Protein AF-T0Z1I3-F1 (afdb_monomer)

Solvent-accessible surface area (backbone atoms only — not comparable to full-atom values): 3422 Å² total; per-residue (Å²): 127,76,45,62,51,28,59,55,23,48,54,53,32,72,70,39,84,48,74,66,47,38,53,53,20,51,52,42,33,52,55,24,47,51,50,40,52,51,56,49,55,56,48,50,55,55,53,48,55,56,52,52,57,55,54,60,66,67,71,73,78,124

Secondary structure (DSSP, 8-state):
-GGGHHHHHHHHHHT--SHHHHHHHHHHHHHHHHHHHHHHHHHHHHHHHHHHHHHHHHSS--

Sequence (62 aa):
MHGIVLVGAMVALGNAHTPLEKTIGFL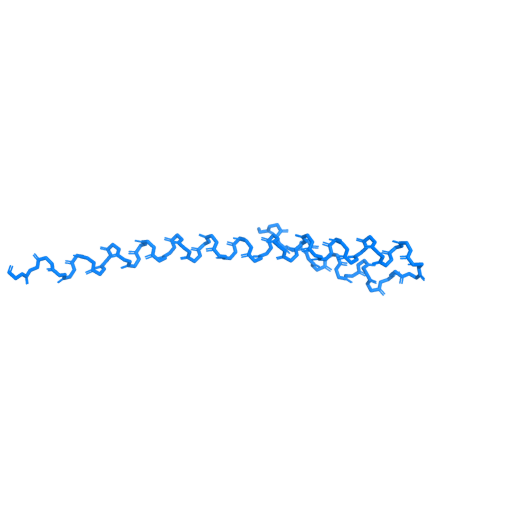GVLLASGNVVGGYVSTERMLEMFKSSQDKRKGGKA

Mean predicted aligned error: 8.53 Å

Radius of gyration: 19.64 Å; Cα contacts (8 Å, |Δi|>4): 29; chains: 1; bounding box: 44×13×52 Å

Structure (mmCIF, N/CA/C/O backbone):
data_AF-T0Z1I3-F1
#
_entry.id   AF-T0Z1I3-F1
#
loop_
_atom_site.group_PDB
_atom_site.id
_atom_site.type_symbol
_atom_site.label_atom_id
_atom_site.label_alt_id
_atom_site.label_comp_id
_atom_site.label_asym_id
_atom_site.label_entity_id
_atom_site.label_seq_id
_atom_site.pdbx_PDB_ins_code
_atom_site.Cartn_x
_atom_site.Cartn_y
_atom_site.Cartn_z
_atom_site.occupancy
_atom_site.B_iso_or_equiv
_atom_site.auth_seq_id
_atom_site.auth_comp_id
_atom_site.auth_asym_id
_atom_site.auth_atom_id
_atom_site.pdbx_PDB_model_num
ATOM 1 N N . MET A 1 1 ? 3.820 3.431 11.093 1.00 67.38 1 MET A N 1
ATOM 2 C CA . MET A 1 1 ? 2.942 2.689 10.161 1.00 67.38 1 MET A CA 1
ATOM 3 C C . MET A 1 1 ? 3.782 2.199 8.994 1.00 67.38 1 MET A C 1
ATOM 5 O O . MET A 1 1 ? 4.334 3.027 8.286 1.00 67.38 1 MET A O 1
ATOM 9 N N . HIS A 1 2 ? 3.915 0.886 8.805 1.00 80.69 2 HIS A N 1
ATOM 10 C CA . HIS A 1 2 ? 4.743 0.317 7.727 1.00 80.69 2 HIS A CA 1
ATOM 11 C C . HIS A 1 2 ? 4.028 0.282 6.362 1.00 80.69 2 HIS A C 1
ATOM 13 O O . HIS A 1 2 ? 4.663 0.058 5.337 1.00 80.69 2 HIS A O 1
ATOM 19 N N . GLY A 1 3 ? 2.730 0.609 6.327 1.00 81.88 3 GLY A N 1
ATOM 20 C CA . GLY A 1 3 ? 1.927 0.692 5.103 1.00 81.88 3 GLY A CA 1
ATOM 21 C C . GLY A 1 3 ? 2.395 1.739 4.081 1.00 81.88 3 GLY A C 1
ATOM 22 O O . GLY A 1 3 ? 1.986 1.685 2.925 1.00 81.88 3 GLY A O 1
ATOM 23 N N . ILE A 1 4 ? 3.305 2.645 4.463 1.00 89.69 4 ILE A N 1
ATOM 24 C CA . ILE A 1 4 ? 3.966 3.579 3.536 1.00 89.69 4 ILE A CA 1
ATOM 25 C C . ILE A 1 4 ? 4.717 2.855 2.404 1.00 89.69 4 ILE A C 1
ATOM 27 O O . ILE A 1 4 ? 4.919 3.424 1.333 1.00 89.69 4 ILE A O 1
ATOM 31 N N . VAL A 1 5 ? 5.057 1.573 2.597 1.00 90.94 5 VAL A N 1
ATOM 32 C CA .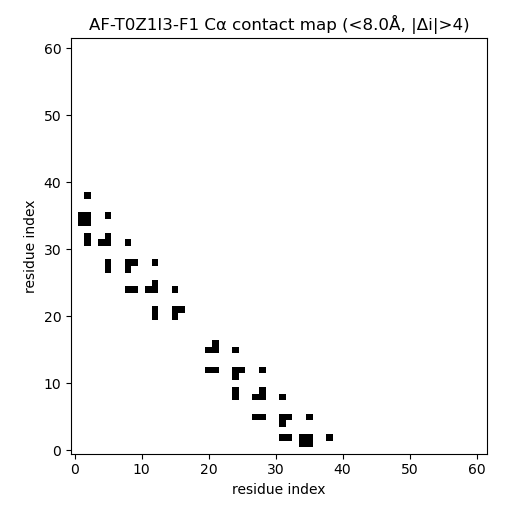 VAL A 1 5 ? 5.682 0.722 1.576 1.00 90.94 5 VAL A CA 1
ATOM 33 C C . VAL A 1 5 ? 4.846 0.613 0.289 1.00 90.94 5 VAL A C 1
ATOM 35 O O . VAL A 1 5 ? 5.412 0.417 -0.783 1.00 90.94 5 VAL A O 1
ATOM 38 N N . LEU A 1 6 ? 3.521 0.822 0.358 1.00 91.62 6 LEU A N 1
ATOM 39 C CA . LEU A 1 6 ? 2.638 0.859 -0.814 1.00 91.62 6 LEU A CA 1
ATOM 40 C C . LEU A 1 6 ? 2.999 1.990 -1.781 1.00 91.62 6 LEU A C 1
ATOM 42 O O . LEU A 1 6 ? 3.017 1.778 -2.991 1.00 91.62 6 LEU A O 1
ATOM 46 N N . VAL A 1 7 ? 3.334 3.169 -1.254 1.00 92.38 7 VAL A N 1
ATOM 47 C CA . VAL A 1 7 ? 3.730 4.322 -2.074 1.00 92.38 7 VAL A CA 1
ATOM 48 C C . VAL A 1 7 ? 5.043 4.021 -2.794 1.00 92.38 7 VAL A C 1
ATOM 50 O O . VAL A 1 7 ? 5.149 4.244 -3.997 1.00 92.38 7 VAL A O 1
ATOM 53 N N . GLY A 1 8 ? 6.014 3.432 -2.090 1.00 91.06 8 GLY A N 1
ATOM 54 C CA . GLY A 1 8 ? 7.276 2.994 -2.692 1.00 91.06 8 GLY A CA 1
ATOM 55 C C . GLY A 1 8 ? 7.074 1.950 -3.795 1.00 91.06 8 GLY A C 1
ATOM 56 O O . GLY A 1 8 ? 7.667 2.066 -4.865 1.00 91.06 8 GLY A O 1
ATOM 57 N N . ALA A 1 9 ? 6.185 0.977 -3.578 1.00 91.44 9 ALA A N 1
ATOM 58 C CA . ALA A 1 9 ? 5.855 -0.041 -4.575 1.00 91.44 9 ALA A CA 1
ATOM 59 C C . ALA A 1 9 ? 5.162 0.550 -5.818 1.00 91.44 9 ALA A C 1
ATOM 61 O O . ALA A 1 9 ? 5.481 0.158 -6.939 1.00 91.44 9 ALA A O 1
ATOM 62 N N . MET A 1 10 ? 4.261 1.523 -5.641 1.00 91.50 10 MET A N 1
ATOM 63 C CA . MET A 1 10 ? 3.624 2.245 -6.751 1.00 91.50 10 MET A CA 1
ATOM 64 C C . MET A 1 10 ? 4.639 3.028 -7.585 1.00 91.50 10 MET A C 1
ATOM 66 O O . MET A 1 10 ? 4.595 2.969 -8.813 1.00 91.50 10 MET A O 1
ATOM 70 N N . VAL A 1 11 ? 5.573 3.726 -6.933 1.00 92.56 11 VAL A N 1
ATOM 71 C CA . VAL A 1 11 ? 6.645 4.455 -7.625 1.00 92.56 11 VAL A CA 1
ATOM 72 C C . VAL A 1 11 ? 7.557 3.485 -8.379 1.00 92.56 11 VAL A C 1
ATOM 74 O O . VAL A 1 11 ? 7.869 3.729 -9.542 1.00 92.56 11 VAL A O 1
ATOM 77 N N . ALA A 1 12 ? 7.941 2.361 -7.768 1.00 89.31 12 ALA A N 1
ATOM 78 C CA . ALA A 1 12 ? 8.765 1.343 -8.419 1.00 89.31 12 ALA A CA 1
ATOM 79 C C . ALA A 1 12 ? 8.070 0.724 -9.645 1.00 89.31 12 ALA A C 1
ATOM 81 O O . ALA A 1 12 ? 8.686 0.590 -10.698 1.00 89.31 12 ALA A O 1
ATOM 82 N N . LEU A 1 13 ? 6.773 0.411 -9.545 1.00 90.38 13 LEU A N 1
ATOM 83 C CA . LEU A 1 13 ? 5.986 -0.111 -10.665 1.00 90.38 13 LEU A CA 1
ATOM 84 C C . LEU A 1 13 ? 5.792 0.930 -11.782 1.00 90.38 13 LEU A C 1
ATOM 86 O O . LEU A 1 13 ? 5.798 0.571 -12.957 1.00 90.38 13 LEU A O 1
ATOM 90 N N . GLY A 1 14 ? 5.643 2.212 -11.439 1.00 89.62 14 GLY A N 1
ATOM 91 C CA . GLY A 1 14 ? 5.533 3.303 -12.414 1.00 89.62 14 GLY A CA 1
ATOM 92 C C . GLY A 1 14 ? 6.812 3.543 -13.224 1.00 89.62 14 GLY A C 1
ATOM 93 O O . GLY A 1 14 ? 6.733 4.004 -14.357 1.00 89.62 14 GLY A O 1
ATOM 94 N N . ASN A 1 15 ? 7.971 3.183 -12.667 1.00 89.75 15 ASN A N 1
ATOM 95 C CA . ASN A 1 15 ? 9.272 3.255 -13.337 1.00 89.75 15 ASN A CA 1
ATOM 96 C C . ASN A 1 15 ? 9.695 1.915 -13.979 1.00 89.75 15 ASN A C 1
ATOM 98 O O . ASN A 1 15 ? 10.819 1.798 -14.460 1.00 89.75 15 ASN A O 1
ATOM 102 N N . ALA A 1 16 ? 8.829 0.894 -13.981 1.00 89.38 16 ALA A N 1
ATOM 103 C CA . ALA A 1 16 ? 9.140 -0.412 -14.558 1.00 89.38 16 ALA A CA 1
ATOM 104 C C . ALA A 1 16 ? 9.027 -0.379 -16.091 1.00 89.38 16 ALA A C 1
ATOM 106 O O . ALA A 1 16 ? 7.946 -0.141 -16.642 1.00 89.38 16 ALA A O 1
ATOM 107 N N . HIS A 1 17 ? 10.127 -0.681 -16.782 1.00 86.75 17 HIS A N 1
ATOM 108 C CA . HIS A 1 17 ? 10.191 -0.680 -18.246 1.00 86.75 17 HIS A CA 1
ATOM 109 C C . HIS A 1 17 ? 10.174 -2.091 -18.837 1.00 86.75 17 HIS A C 1
ATOM 111 O O . HIS A 1 17 ? 9.697 -2.279 -19.959 1.00 86.75 17 HIS A O 1
ATOM 117 N N . THR A 1 18 ? 10.638 -3.097 -18.090 1.00 92.50 18 THR A N 1
ATOM 118 C CA . THR A 1 18 ? 10.657 -4.489 -18.559 1.00 92.50 18 THR A CA 1
ATOM 119 C C . THR A 1 18 ? 9.443 -5.292 -18.063 1.00 92.50 18 THR A C 1
ATOM 121 O O . THR A 1 18 ? 8.880 -4.990 -17.007 1.00 92.50 18 THR A O 1
ATOM 124 N N . PRO A 1 19 ? 9.011 -6.355 -18.778 1.00 90.00 19 PRO A N 1
ATOM 125 C CA . PRO A 1 19 ? 7.890 -7.202 -18.342 1.00 90.00 19 PRO A CA 1
ATOM 126 C C . PRO A 1 19 ? 8.138 -7.863 -16.979 1.00 90.00 19 PRO A C 1
ATOM 128 O O . PRO A 1 19 ? 7.211 -8.071 -16.191 1.00 90.00 19 PRO A O 1
ATOM 131 N N . LEU A 1 20 ? 9.403 -8.175 -16.695 1.00 91.00 20 LEU A N 1
ATOM 132 C CA . LEU A 1 20 ? 9.839 -8.810 -15.458 1.00 91.00 20 LEU A CA 1
ATOM 133 C C . LEU A 1 20 ? 9.751 -7.826 -14.280 1.00 91.00 20 LEU A C 1
ATOM 135 O O . LEU A 1 20 ? 9.138 -8.151 -13.265 1.00 91.00 20 LEU A O 1
ATOM 139 N N . GLU A 1 21 ? 10.239 -6.592 -14.447 1.00 91.19 21 GLU A N 1
ATOM 140 C CA . GLU A 1 21 ? 10.059 -5.510 -13.463 1.00 91.19 21 GLU A CA 1
ATOM 141 C C . GLU A 1 21 ? 8.582 -5.215 -13.201 1.00 91.19 21 GLU A C 1
ATOM 143 O O . GLU A 1 21 ? 8.177 -5.050 -12.053 1.00 91.19 21 GLU A O 1
ATOM 148 N N . LYS A 1 22 ? 7.754 -5.199 -14.252 1.00 91.44 22 LYS A N 1
ATOM 149 C CA . LYS A 1 22 ? 6.315 -4.933 -14.134 1.00 91.44 22 LYS A CA 1
ATOM 150 C C . LYS A 1 22 ? 5.603 -6.004 -13.312 1.00 91.44 22 LYS A C 1
ATOM 152 O O . LYS A 1 22 ? 4.743 -5.687 -12.496 1.00 91.44 22 LYS A O 1
ATOM 157 N N . THR A 1 23 ? 5.991 -7.265 -13.493 1.00 94.12 23 THR A N 1
ATOM 158 C CA . THR A 1 23 ? 5.429 -8.400 -12.747 1.00 94.12 23 THR A CA 1
ATOM 159 C C . THR A 1 23 ? 5.824 -8.338 -11.271 1.00 94.12 23 THR A C 1
ATOM 161 O O . THR A 1 23 ? 4.973 -8.494 -10.395 1.00 94.12 23 THR A O 1
ATOM 164 N N . ILE A 1 24 ? 7.095 -8.044 -10.981 1.00 92.56 24 ILE A N 1
ATOM 165 C CA . ILE A 1 24 ? 7.587 -7.895 -9.604 1.00 92.56 24 ILE A CA 1
ATOM 166 C C . ILE A 1 24 ? 6.953 -6.676 -8.929 1.00 92.56 24 ILE A C 1
ATOM 168 O O . ILE A 1 24 ? 6.482 -6.781 -7.799 1.00 92.56 24 ILE A O 1
ATOM 172 N N . GLY A 1 25 ? 6.887 -5.533 -9.615 1.00 92.00 25 GLY A N 1
ATOM 173 C CA . GLY A 1 25 ? 6.253 -4.324 -9.095 1.00 92.00 25 GLY A CA 1
ATOM 174 C C . GLY A 1 25 ? 4.759 -4.524 -8.837 1.00 92.00 25 GLY A C 1
ATOM 175 O O . GLY A 1 25 ? 4.257 -4.094 -7.801 1.00 92.00 25 GLY A O 1
ATOM 176 N N . PHE A 1 26 ? 4.055 -5.248 -9.713 1.00 92.69 26 PHE A N 1
ATOM 177 C CA . PHE A 1 26 ? 2.653 -5.608 -9.506 1.00 92.69 26 PHE A CA 1
ATOM 178 C C . PHE A 1 26 ? 2.471 -6.474 -8.255 1.00 92.69 26 PHE A C 1
ATOM 180 O O . PHE A 1 26 ? 1.616 -6.178 -7.419 1.00 92.69 26 PHE A O 1
ATOM 187 N N . LEU A 1 27 ? 3.315 -7.495 -8.079 1.00 95.06 27 LEU A N 1
ATOM 188 C CA . LEU A 1 27 ? 3.290 -8.338 -6.885 1.00 95.06 27 LEU A CA 1
ATOM 189 C C . LEU A 1 27 ? 3.629 -7.535 -5.617 1.00 95.06 27 LEU A C 1
ATOM 191 O O . LEU A 1 27 ? 2.992 -7.713 -4.581 1.00 95.06 27 LEU A O 1
ATOM 195 N N . GLY A 1 28 ? 4.579 -6.603 -5.711 1.00 93.94 28 GLY A N 1
ATOM 196 C CA . GLY A 1 28 ? 4.945 -5.689 -4.631 1.00 93.94 28 GLY A CA 1
ATOM 197 C C . GLY A 1 28 ? 3.790 -4.784 -4.202 1.00 93.94 28 GLY A C 1
ATOM 198 O O . GLY A 1 28 ? 3.517 -4.665 -3.009 1.00 93.94 28 GLY A O 1
ATOM 199 N N . VAL A 1 29 ? 3.062 -4.197 -5.157 1.00 93.94 29 VAL A N 1
ATOM 200 C CA . VAL A 1 29 ? 1.869 -3.379 -4.880 1.00 93.94 29 VAL A CA 1
ATOM 201 C C . VAL A 1 29 ? 0.755 -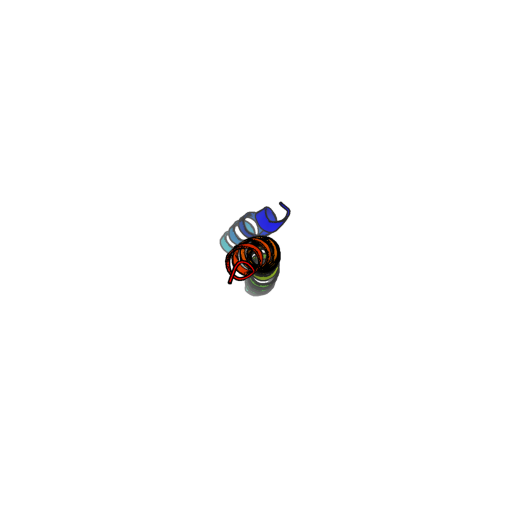4.225 -4.261 1.00 93.94 29 VAL A C 1
ATOM 203 O O . VAL A 1 29 ? 0.137 -3.792 -3.288 1.00 93.94 29 VAL A O 1
ATOM 206 N N . LEU A 1 30 ? 0.533 -5.446 -4.758 1.00 94.81 30 LEU A N 1
ATOM 207 C CA . LEU A 1 30 ? -0.430 -6.388 -4.176 1.00 94.81 30 LEU A CA 1
ATOM 208 C C . LEU A 1 30 ? -0.122 -6.673 -2.703 1.00 94.81 30 LEU A C 1
ATOM 210 O O . LEU A 1 30 ? -0.980 -6.464 -1.844 1.00 94.81 30 LEU A O 1
ATOM 214 N N . LEU A 1 31 ? 1.108 -7.085 -2.393 1.00 93.88 31 LEU A N 1
ATOM 215 C CA . LEU A 1 31 ? 1.524 -7.386 -1.021 1.00 93.88 31 LEU A CA 1
ATOM 216 C C . LEU A 1 31 ? 1.458 -6.149 -0.114 1.00 93.88 31 LEU A C 1
ATOM 218 O O . LEU A 1 31 ? 0.991 -6.230 1.024 1.00 93.88 31 LEU A O 1
ATOM 222 N N . ALA A 1 32 ? 1.870 -4.988 -0.626 1.00 93.75 32 ALA A N 1
ATOM 223 C CA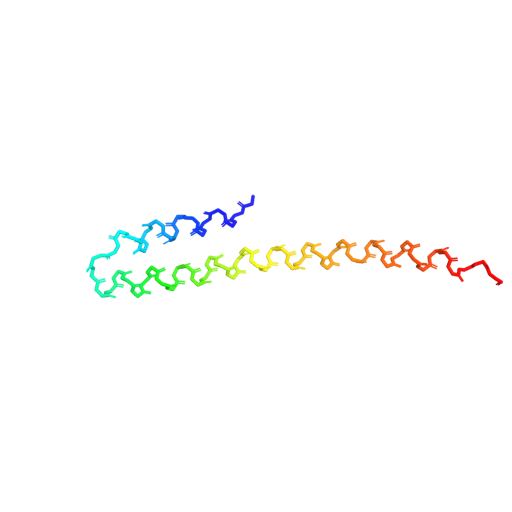 . ALA A 1 32 ? 1.809 -3.736 0.114 1.00 93.75 32 ALA A CA 1
ATOM 224 C C . ALA A 1 32 ? 0.364 -3.297 0.407 1.00 93.75 32 ALA A C 1
ATOM 226 O O . ALA A 1 32 ? 0.075 -2.836 1.512 1.00 93.75 32 ALA A O 1
ATOM 227 N N . SER A 1 33 ? -0.560 -3.489 -0.541 1.00 93.75 33 SER A N 1
ATOM 228 C CA . SER A 1 33 ? -1.982 -3.184 -0.341 1.00 93.75 33 SER A CA 1
ATOM 229 C C . SER A 1 33 ? -2.587 -4.054 0.761 1.00 93.75 33 SER A C 1
ATOM 231 O O . SER A 1 33 ? -3.271 -3.539 1.645 1.00 93.75 33 SER A O 1
ATOM 233 N N . GLY A 1 34 ? -2.240 -5.346 0.787 1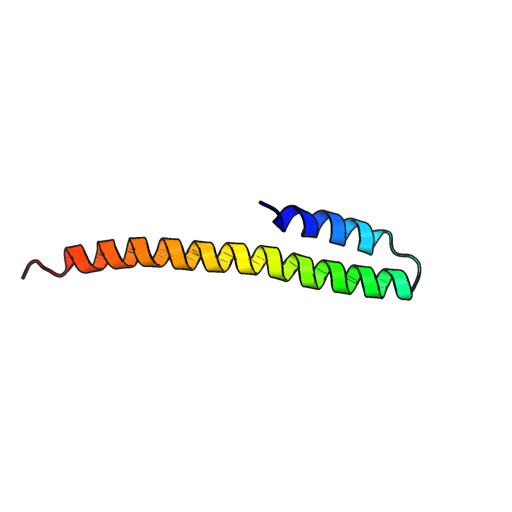.00 93.06 34 GLY A N 1
ATOM 234 C CA . GLY A 1 34 ? -2.646 -6.269 1.844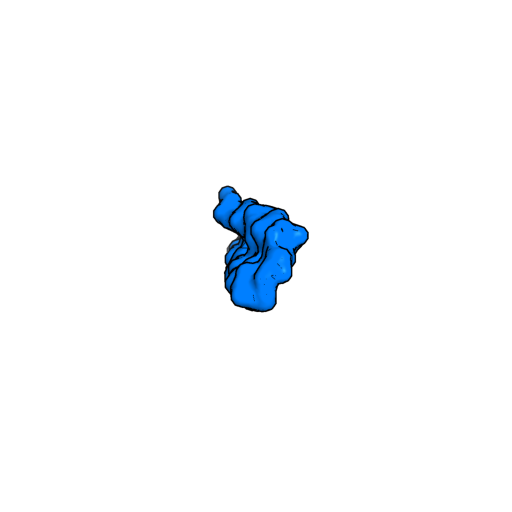 1.00 93.06 34 GLY A CA 1
ATOM 235 C C . GLY A 1 34 ? -2.173 -5.823 3.228 1.00 93.06 34 GLY A C 1
ATOM 236 O O . GLY A 1 34 ? -2.932 -5.904 4.191 1.00 93.06 34 GLY A O 1
ATOM 237 N N . ASN A 1 35 ? -0.957 -5.279 3.333 1.00 91.81 35 ASN A N 1
ATOM 238 C CA . ASN A 1 35 ? -0.434 -4.746 4.592 1.00 91.81 35 ASN A CA 1
ATOM 239 C C . ASN A 1 35 ? -1.239 -3.534 5.098 1.00 91.81 35 ASN A C 1
ATOM 241 O O . ASN A 1 35 ? -1.575 -3.466 6.281 1.00 91.81 35 ASN A O 1
ATOM 245 N N . VAL A 1 36 ? -1.591 -2.606 4.200 1.00 91.25 36 VAL A N 1
ATOM 246 C CA . VAL A 1 36 ? -2.386 -1.412 4.538 1.00 91.25 36 VAL A CA 1
ATOM 247 C C . VAL A 1 36 ? -3.805 -1.796 4.956 1.00 91.25 36 VAL A C 1
ATOM 249 O O . VAL A 1 36 ? -4.277 -1.366 6.010 1.00 91.25 36 VAL A O 1
ATOM 252 N N . VAL A 1 37 ? -4.472 -2.639 4.163 1.00 92.56 37 VAL A N 1
ATOM 253 C CA . VAL A 1 37 ? -5.848 -3.078 4.435 1.00 92.56 37 VAL A CA 1
ATOM 254 C C . VAL A 1 37 ? -5.909 -3.911 5.713 1.00 92.56 37 VAL A C 1
ATOM 256 O O . VAL A 1 37 ? -6.764 -3.666 6.561 1.00 92.56 37 VAL A O 1
ATOM 259 N 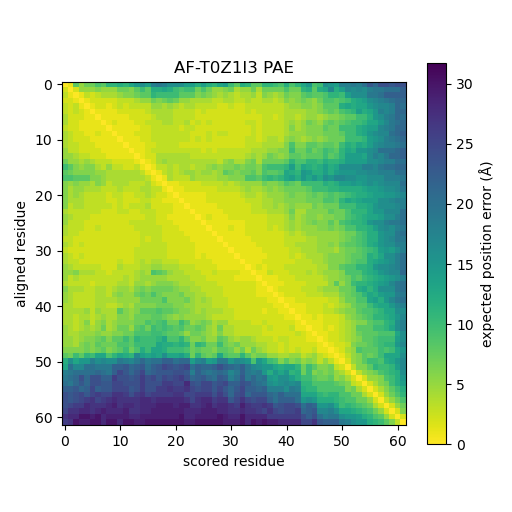N . GLY A 1 38 ? -4.974 -4.846 5.900 1.00 88.94 38 GLY A N 1
ATOM 260 C CA . GLY A 1 38 ? -4.902 -5.679 7.098 1.00 88.94 38 GLY A CA 1
ATOM 261 C C . GLY A 1 38 ? -4.740 -4.855 8.375 1.00 88.94 38 GLY A C 1
ATOM 262 O O . GLY A 1 38 ? -5.477 -5.075 9.334 1.00 88.94 38 GLY A O 1
ATOM 263 N N . GLY A 1 39 ? -3.844 -3.861 8.364 1.00 88.25 39 GLY A N 1
ATOM 264 C CA . GLY A 1 39 ? -3.633 -2.975 9.511 1.00 88.25 39 GLY A CA 1
ATOM 265 C C . GLY A 1 39 ? -4.849 -2.106 9.845 1.00 88.25 39 GLY A C 1
ATOM 266 O O . GLY A 1 39 ? -5.148 -1.889 11.022 1.00 88.25 39 GLY A O 1
ATOM 267 N N . TYR A 1 40 ? -5.584 -1.636 8.833 1.00 89.44 40 TYR A N 1
ATOM 268 C CA . TYR A 1 40 ? -6.813 -0.871 9.049 1.00 89.44 40 TYR A CA 1
ATOM 269 C C . TYR A 1 40 ? -7.933 -1.752 9.618 1.00 89.44 40 TYR A C 1
ATOM 271 O O . TYR A 1 40 ? -8.496 -1.430 10.662 1.00 89.44 40 TYR A O 1
ATOM 279 N N . VAL A 1 41 ? -8.188 -2.914 9.008 1.00 90.94 41 VAL A N 1
ATOM 280 C CA . VAL A 1 41 ? -9.248 -3.841 9.443 1.00 90.94 41 VAL A CA 1
ATOM 281 C C . VAL A 1 41 ? -9.007 -4.356 10.863 1.00 90.94 41 VAL A C 1
ATOM 283 O O . VAL A 1 41 ? -9.948 -4.453 11.651 1.00 90.94 41 VAL A O 1
ATOM 286 N N . SER A 1 42 ? -7.760 -4.673 11.229 1.00 88.81 42 SER A N 1
ATOM 287 C CA . SER A 1 42 ? -7.451 -5.096 12.600 1.00 88.81 42 SER A CA 1
ATOM 288 C C . SER A 1 42 ? -7.683 -3.981 13.618 1.00 88.81 42 SER A C 1
ATOM 290 O O . SER A 1 42 ? -8.135 -4.250 14.730 1.00 88.81 42 SER A O 1
ATOM 292 N N . THR A 1 43 ? -7.394 -2.733 13.237 1.00 90.69 43 THR A N 1
ATOM 293 C CA . THR A 1 43 ? -7.603 -1.567 14.104 1.00 90.69 43 THR A CA 1
ATOM 294 C C . THR A 1 43 ? -9.093 -1.289 14.287 1.00 90.69 43 THR A C 1
ATOM 296 O O . THR A 1 43 ? -9.537 -1.123 15.420 1.00 90.69 43 THR A O 1
ATOM 299 N N . GLU A 1 44 ? -9.882 -1.333 13.211 1.00 89.31 44 GLU A N 1
ATOM 300 C CA . GLU A 1 44 ? -11.341 -1.185 13.280 1.00 89.31 44 GLU A CA 1
ATOM 301 C C . GLU A 1 44 ? -11.966 -2.236 14.201 1.00 89.31 44 GLU A C 1
ATOM 303 O O . GLU A 1 44 ? -12.691 -1.881 15.126 1.00 89.31 44 GLU A O 1
ATOM 308 N N . ARG A 1 45 ? -11.598 -3.518 14.058 1.00 88.12 45 ARG A N 1
ATOM 309 C CA . ARG A 1 45 ? -12.101 -4.581 14.950 1.00 88.12 45 ARG A CA 1
ATOM 310 C C . ARG A 1 45 ? -11.737 -4.351 16.414 1.00 88.12 45 ARG A C 1
ATOM 312 O O . ARG A 1 45 ? -12.532 -4.654 17.302 1.00 88.12 45 ARG A O 1
ATOM 319 N N . MET A 1 46 ? -10.551 -3.809 16.688 1.00 87.00 46 MET A N 1
ATOM 320 C CA . MET A 1 46 ? -10.157 -3.454 18.052 1.00 87.00 46 MET A CA 1
ATOM 321 C C . MET A 1 46 ? -11.038 -2.331 18.611 1.00 87.00 46 MET A C 1
ATOM 323 O O . MET A 1 46 ? -11.523 -2.436 19.737 1.00 87.00 46 MET A O 1
ATOM 327 N N . LEU A 1 47 ? -11.292 -1.287 17.821 1.00 87.19 47 LEU A N 1
ATOM 328 C CA . LEU A 1 47 ? -12.136 -0.157 18.213 1.00 87.19 47 LEU A CA 1
ATOM 329 C C . LEU A 1 47 ? -13.620 -0.542 18.345 1.00 87.19 47 LEU A C 1
ATOM 331 O O . LEU A 1 47 ? -14.307 -0.053 19.246 1.00 87.19 47 LEU A O 1
ATOM 335 N N . GLU A 1 48 ? -14.116 -1.454 17.510 1.00 84.75 48 GLU A N 1
ATOM 336 C CA . GLU A 1 48 ? -15.470 -2.009 17.607 1.00 84.75 48 GLU A CA 1
ATOM 337 C C . GLU A 1 48 ? -15.691 -2.763 18.923 1.00 84.75 48 GLU A C 1
ATOM 339 O O . GLU A 1 48 ? -16.739 -2.597 19.552 1.00 84.75 48 GLU A O 1
ATOM 344 N N . MET A 1 49 ? -14.701 -3.527 19.402 1.00 80.50 49 MET A N 1
ATOM 345 C CA . MET A 1 49 ? -14.786 -4.207 20.703 1.00 80.50 49 MET A CA 1
ATOM 346 C C . MET A 1 49 ? -14.904 -3.218 21.876 1.00 80.50 49 MET A C 1
ATOM 348 O O . MET A 1 49 ? -15.609 -3.500 22.847 1.00 80.50 49 MET A O 1
ATOM 352 N N . PHE A 1 50 ? -14.291 -2.032 21.780 1.00 80.88 50 PHE A N 1
ATOM 353 C CA . PHE A 1 50 ? -14.465 -0.972 22.781 1.00 80.88 50 PHE A CA 1
ATOM 354 C C . PHE A 1 50 ? -15.861 -0.333 22.731 1.00 80.88 50 PHE A C 1
ATOM 356 O O . PHE A 1 50 ? -16.461 -0.111 23.786 1.00 80.88 50 PHE A O 1
ATOM 363 N N . LYS A 1 51 ? -16.423 -0.092 21.537 1.00 70.38 51 LYS A N 1
ATOM 364 C CA . LYS A 1 51 ? -17.803 0.414 21.379 1.00 70.38 51 LYS A CA 1
ATOM 365 C C . LYS A 1 51 ? -18.854 -0.598 21.842 1.00 70.38 51 LYS A C 1
ATOM 367 O O . LYS A 1 51 ? -19.770 -0.227 22.571 1.00 70.38 51 LYS A O 1
ATOM 372 N N . SER A 1 52 ? -18.690 -1.873 21.494 1.00 62.72 52 SER A N 1
ATOM 373 C CA . SER A 1 52 ? -19.571 -2.970 21.924 1.00 62.72 52 SER A CA 1
ATOM 374 C C . SER A 1 52 ? -19.608 -3.121 23.452 1.00 62.72 52 SER A C 1
ATOM 376 O O . SER A 1 52 ? -20.669 -3.308 24.049 1.00 62.72 52 SER A O 1
ATOM 378 N N . SER A 1 53 ? -18.462 -2.941 24.118 1.00 59.59 53 SER A N 1
ATOM 379 C CA . SER A 1 53 ? -18.386 -2.955 25.584 1.00 59.59 53 SER A CA 1
ATOM 380 C C . SER A 1 53 ? -19.104 -1.756 26.230 1.00 59.59 53 SER A C 1
ATOM 382 O O . SER A 1 53 ? -19.686 -1.879 27.312 1.00 59.59 53 SER A O 1
ATOM 384 N N . GLN A 1 54 ? -19.129 -0.597 25.560 1.00 58.91 54 GLN A N 1
ATOM 385 C CA . GLN A 1 54 ? -19.867 0.576 26.032 1.00 58.91 54 GLN A CA 1
ATOM 386 C C . GLN A 1 54 ? -21.387 0.440 25.825 1.00 58.91 54 GLN A C 1
ATOM 388 O O . GLN A 1 54 ? -22.157 0.889 26.676 1.00 58.91 54 GLN A O 1
ATOM 393 N N . ASP A 1 55 ? -21.812 -0.222 24.747 1.00 58.41 55 ASP A N 1
ATOM 394 C CA . ASP A 1 55 ? -23.223 -0.482 24.442 1.00 58.41 55 ASP A CA 1
ATOM 395 C C . ASP A 1 55 ? -23.837 -1.520 25.401 1.00 58.41 55 ASP A C 1
ATOM 397 O O . ASP A 1 55 ? -24.886 -1.281 26.004 1.00 58.41 55 ASP A O 1
ATOM 401 N N . LYS A 1 56 ? -23.108 -2.605 25.715 1.00 55.28 56 LYS A N 1
ATOM 402 C CA . LYS A 1 56 ? -23.540 -3.575 26.743 1.00 55.28 56 LYS A CA 1
ATOM 403 C C . LYS A 1 56 ? -23.711 -2.967 28.140 1.00 55.28 56 LYS A C 1
ATOM 405 O O . LYS A 1 56 ? -24.520 -3.458 28.923 1.00 55.28 56 LYS A O 1
ATOM 410 N N . ARG A 1 57 ? -22.994 -1.886 28.468 1.00 56.06 57 ARG A N 1
ATOM 411 C CA . ARG A 1 57 ? -23.118 -1.190 29.762 1.00 56.06 57 ARG A CA 1
ATOM 412 C C . ARG A 1 57 ? -24.383 -0.331 29.881 1.00 56.06 57 ARG A C 1
ATOM 414 O O . ARG A 1 57 ? -24.787 -0.038 31.004 1.00 56.06 57 ARG A O 1
ATOM 421 N N . LYS A 1 58 ? -25.022 0.054 28.768 1.00 55.84 58 LYS A N 1
ATOM 422 C CA . LYS A 1 58 ? -26.287 0.816 28.774 1.00 55.84 58 LYS A CA 1
ATOM 423 C C . LYS A 1 58 ? -27.538 -0.067 28.884 1.00 55.84 58 LYS A C 1
ATOM 425 O O . LYS A 1 58 ? -28.559 0.429 29.341 1.00 55.84 58 LYS A O 1
ATOM 430 N N . GLY A 1 59 ? -27.452 -1.358 28.551 1.00 52.59 59 GLY A N 1
ATOM 431 C CA . GLY A 1 59 ? -28.571 -2.314 28.634 1.00 52.59 59 GLY A CA 1
ATOM 432 C C . GLY A 1 59 ? -28.737 -3.052 29.972 1.00 52.59 59 GLY A C 1
ATOM 433 O O . GLY A 1 59 ? -29.663 -3.838 30.111 1.00 52.59 59 GLY A O 1
ATOM 434 N N . GLY A 1 60 ? -27.858 -2.825 30.957 1.00 48.56 60 GLY A N 1
ATOM 435 C CA . GLY A 1 60 ? -27.890 -3.493 32.272 1.00 48.56 60 GLY A CA 1
ATOM 436 C C . GLY A 1 60 ? -28.653 -2.745 33.374 1.00 48.56 60 GLY A C 1
ATOM 437 O O . GLY A 1 60 ? -28.453 -3.035 34.550 1.00 48.56 60 GLY A O 1
ATOM 438 N N . LYS A 1 61 ? -29.470 -1.748 33.018 1.00 48.41 61 LYS A N 1
ATOM 439 C CA . LYS A 1 61 ? -30.386 -1.0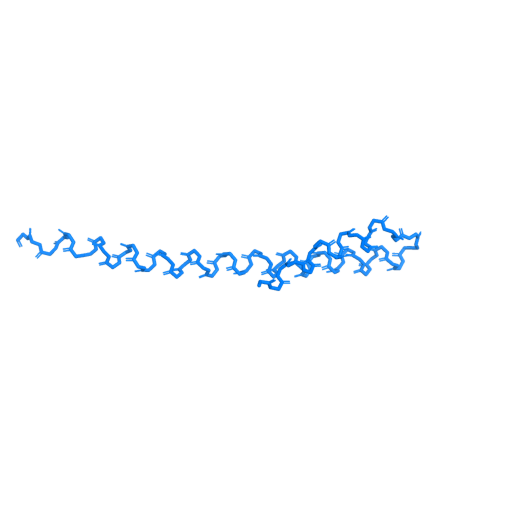65 33.942 1.00 48.41 61 LYS A CA 1
ATOM 440 C C . LYS A 1 61 ? -31.821 -1.234 33.449 1.00 48.41 61 LYS A C 1
ATOM 442 O O . LYS A 1 61 ? -32.376 -0.320 32.845 1.00 48.41 61 LYS A O 1
ATOM 447 N N . ALA A 1 62 ? -32.382 -2.406 33.695 1.00 45.16 62 ALA A N 1
ATOM 448 C CA . ALA A 1 62 ? -33.817 -2.629 33.784 1.00 45.16 62 ALA A CA 1
ATOM 449 C C . ALA A 1 62 ? -34.044 -3.635 34.912 1.00 45.16 62 ALA A C 1
ATOM 451 O O . ALA A 1 62 ? -33.304 -4.646 34.927 1.00 45.16 62 ALA A O 1
#

Nearest PDB structures (foldseek):
  4o9t-assembly4_G  TM=9.569E-01  e=4.713E-04  Thermus thermophilus HB27
  4o93-assembly1_A  TM=9.574E-01  e=5.402E-04  Thermus thermophilus HB27
  4o9u-assembly1_A  TM=9.607E-01  e=8.709E-04  Thermus thermophilus HB27
  4o9p-assembly2_A  TM=9.576E-01  e=1.311E-03  Thermus thermophilus HB27

pLDDT: mean 83.2, std 14.28, range [45.16, 95.06]

Organism: NCBI:txid410659

Foldseek 3Di:
DVLCQLVVL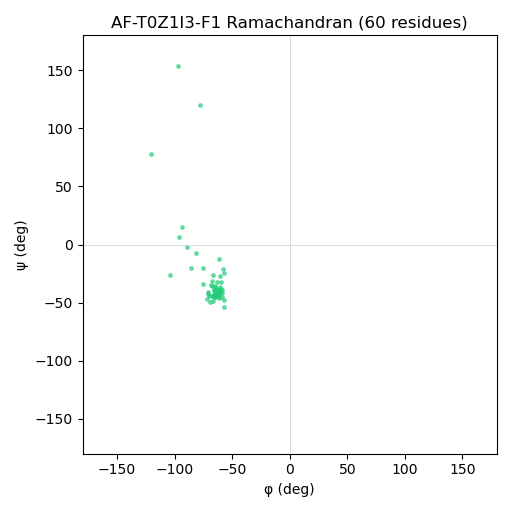VVQCVPDDDPVSVVVSVVSNVVSVCVVVVVVVVVVVVVVVVVVVVVVVVPPPD

InterPro domains:
  IPR024605 NAD(P) transhydrogenase, alpha subunit, C-terminal [PF12769] (1-51)